Protein AF-A0A2A5M3H4-F1 (afdb_monomer_lite)

Radius of gyration: 29.27 Å; chains: 1; bounding box: 59×62×70 Å

Foldseek 3Di:
DDDDDDDDDPDPPPPDDDDPPPPPDDDDDDDDDDDDDDDDDDDDDDDDDDPDPPDDDDDDPCPVVCPDPCVVDDDDPDDPPDDDDAQDWDFDFDDDPDTDTDIWGQHPVRDTDD

pLDDT: mean 70.17, std 22.53, range [31.2, 98.38]

Secondary structure (DSSP, 8-state):
--------------------TT-------------------------------TTSPPPPTTGGGTSSGGGG----SS-TT----TT-EEEEEE-SSS-EEEEEE--TTS----

Structure (mmCIF, N/CA/C/O backbone):
data_AF-A0A2A5M3H4-F1
#
_entry.id   AF-A0A2A5M3H4-F1
#
loop_
_atom_site.group_PDB
_atom_site.id
_atom_site.type_symbol
_atom_site.label_atom_id
_atom_site.label_alt_id
_atom_site.label_comp_id
_atom_site.label_asym_id
_atom_site.label_entity_id
_atom_site.label_seq_id
_atom_site.pdbx_PDB_ins_code
_atom_site.Cartn_x
_atom_site.Cartn_y
_atom_site.Cartn_z
_atom_site.occupancy
_atom_site.B_iso_or_equiv
_atom_site.auth_seq_id
_atom_site.auth_comp_id
_atom_site.auth_asym_id
_atom_site.auth_atom_id
_atom_site.pdbx_PDB_model_num
ATOM 1 N N . MET A 1 1 ? -3.745 -52.103 15.680 1.00 48.69 1 MET A N 1
ATOM 2 C CA . MET A 1 1 ? -2.638 -52.220 14.705 1.00 48.69 1 MET A CA 1
ATOM 3 C C . MET A 1 1 ? -3.029 -51.480 13.431 1.00 48.69 1 MET A C 1
ATOM 5 O O . MET A 1 1 ? -3.773 -52.028 12.632 1.00 48.69 1 MET A O 1
ATOM 9 N N . LYS A 1 2 ? -2.630 -50.213 13.272 1.00 48.88 2 LYS A N 1
ATOM 10 C CA . LYS A 1 2 ? -2.912 -49.419 12.064 1.00 48.88 2 LYS A CA 1
ATOM 11 C C . LYS A 1 2 ? -1.573 -48.910 11.537 1.00 48.88 2 LYS A C 1
ATOM 13 O O . LYS A 1 2 ? -0.904 -48.145 12.221 1.00 48.88 2 LYS A O 1
ATOM 18 N N . LYS A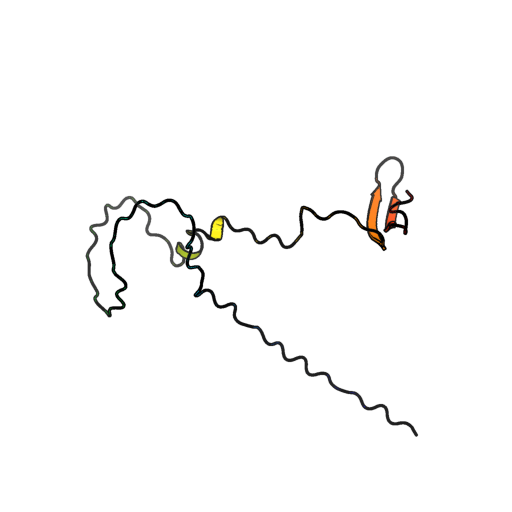 1 3 ? -1.135 -49.447 10.396 1.00 57.88 3 LYS A N 1
ATOM 19 C CA . LYS A 1 3 ? 0.147 -49.116 9.765 1.00 57.88 3 LYS A CA 1
ATOM 20 C C . LYS A 1 3 ? -0.023 -47.784 9.033 1.00 57.88 3 LYS A C 1
ATOM 22 O O . LYS A 1 3 ? -0.851 -47.702 8.132 1.00 57.88 3 LYS A O 1
ATOM 27 N N . ILE A 1 4 ? 0.718 -46.759 9.445 1.00 66.25 4 ILE A N 1
ATOM 28 C CA . ILE A 1 4 ? 0.810 -45.496 8.710 1.00 66.25 4 ILE A CA 1
ATOM 29 C C . ILE A 1 4 ? 1.826 -45.723 7.581 1.00 66.25 4 ILE A C 1
ATOM 31 O O . ILE A 1 4 ? 2.972 -46.093 7.832 1.00 66.25 4 ILE A O 1
ATOM 35 N N . VAL A 1 5 ? 1.377 -45.623 6.332 1.00 65.00 5 VAL A N 1
ATOM 36 C CA . VAL A 1 5 ? 2.231 -45.762 5.147 1.00 65.00 5 VAL A CA 1
ATOM 37 C C . VAL A 1 5 ? 2.653 -44.358 4.734 1.00 65.00 5 VAL A C 1
ATOM 39 O O . VAL A 1 5 ? 1.814 -43.533 4.383 1.00 65.00 5 VAL A O 1
ATOM 42 N N . LEU A 1 6 ? 3.952 -44.082 4.835 1.00 54.66 6 LEU A N 1
ATOM 43 C CA . LEU A 1 6 ? 4.575 -42.825 4.434 1.00 54.66 6 LEU A CA 1
ATOM 44 C C . LEU A 1 6 ? 4.712 -42.811 2.903 1.00 54.66 6 LEU A C 1
ATOM 46 O O . LEU A 1 6 ? 5.532 -43.538 2.347 1.00 54.66 6 LEU A O 1
ATOM 50 N N . PHE A 1 7 ? 3.894 -42.008 2.222 1.00 51.62 7 PHE A N 1
ATOM 51 C CA . PHE A 1 7 ? 4.012 -41.789 0.780 1.00 51.62 7 PHE A CA 1
ATOM 52 C C . PHE A 1 7 ? 5.094 -40.730 0.534 1.00 51.62 7 PHE A C 1
ATOM 54 O O . PHE A 1 7 ? 4.905 -39.550 0.822 1.00 51.62 7 PHE A O 1
ATOM 61 N N . LEU A 1 8 ? 6.254 -41.163 0.045 1.00 55.34 8 LEU A N 1
ATOM 62 C CA . LEU A 1 8 ? 7.353 -40.287 -0.350 1.00 55.34 8 LEU A CA 1
ATOM 63 C C . LEU A 1 8 ? 6.995 -39.663 -1.707 1.00 55.34 8 LEU A C 1
ATOM 65 O O . LEU A 1 8 ? 7.069 -40.315 -2.746 1.00 55.34 8 LEU A O 1
ATOM 69 N N . PHE A 1 9 ? 6.529 -38.415 -1.683 1.00 56.62 9 PHE A N 1
ATOM 70 C CA . PHE A 1 9 ? 6.164 -37.659 -2.878 1.00 56.62 9 PHE A CA 1
ATOM 71 C C . PHE A 1 9 ? 7.448 -37.223 -3.598 1.00 56.62 9 PHE A C 1
ATOM 73 O O . PHE A 1 9 ? 8.122 -36.281 -3.185 1.00 56.62 9 PHE A O 1
ATOM 80 N N . SER A 1 10 ? 7.831 -37.953 -4.647 1.00 53.47 10 SER A N 1
ATOM 81 C CA . SER A 1 10 ? 8.932 -37.567 -5.530 1.00 53.47 10 SER A CA 1
ATOM 82 C C . SER A 1 10 ? 8.477 -36.382 -6.383 1.00 53.47 10 SER A C 1
ATOM 84 O O . SER A 1 10 ? 7.752 -36.545 -7.363 1.00 53.47 10 SER A O 1
ATOM 86 N N . PHE A 1 11 ? 8.845 -35.171 -5.968 1.00 53.00 11 PHE A N 1
ATOM 87 C CA . PHE A 1 11 ? 8.624 -33.964 -6.756 1.00 53.00 11 PHE A CA 1
ATOM 88 C C . PHE A 1 11 ? 9.717 -33.881 -7.828 1.00 53.00 11 PHE A C 1
ATOM 90 O O . PHE A 1 11 ? 10.835 -33.435 -7.574 1.00 53.00 11 PHE A O 1
ATOM 97 N N . VAL A 1 12 ? 9.407 -34.377 -9.026 1.00 53.81 12 VAL A N 1
ATOM 98 C CA . VAL A 1 12 ? 10.242 -34.199 -10.218 1.00 53.81 12 VAL A CA 1
ATOM 99 C C . VAL A 1 12 ? 10.177 -32.722 -10.607 1.00 53.81 12 VAL A C 1
ATOM 101 O O . VAL A 1 12 ? 9.167 -32.254 -11.128 1.00 53.81 12 VAL A O 1
ATOM 104 N N . PHE A 1 13 ? 11.252 -31.976 -10.345 1.00 46.34 13 PHE A N 1
ATOM 105 C CA . PHE A 1 13 ? 11.452 -30.642 -10.909 1.00 46.34 13 PHE A CA 1
ATOM 106 C C . PHE A 1 13 ? 11.665 -30.776 -12.423 1.00 46.34 13 PHE A C 1
ATOM 108 O O . PHE A 1 13 ? 12.784 -30.948 -12.902 1.00 46.34 13 PHE A O 1
ATOM 115 N N . ALA A 1 14 ? 10.578 -30.716 -13.190 1.00 52.69 14 ALA A N 1
ATOM 116 C CA . ALA A 1 14 ? 10.647 -30.461 -14.619 1.00 52.69 14 ALA A CA 1
ATOM 117 C C . ALA A 1 14 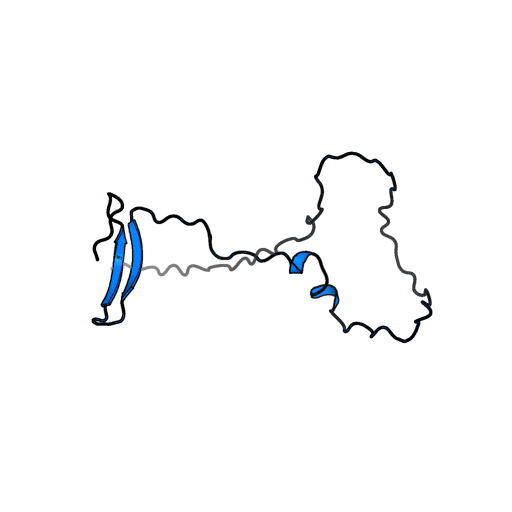? 10.894 -28.959 -14.815 1.00 52.69 14 ALA A C 1
ATOM 119 O O . ALA A 1 14 ? 9.960 -28.158 -14.833 1.00 52.69 14 ALA A O 1
ATOM 120 N N . PHE A 1 15 ? 12.161 -28.561 -14.931 1.00 54.72 15 PHE A N 1
ATOM 121 C CA . PHE A 1 15 ? 12.494 -27.254 -15.489 1.00 54.72 15 PHE A CA 1
ATOM 122 C C . PHE A 1 15 ? 12.162 -27.298 -16.982 1.00 54.72 15 PHE A C 1
ATOM 124 O O . PHE A 1 15 ? 12.925 -27.833 -17.783 1.00 54.72 15 PHE A O 1
ATOM 131 N N . GLY A 1 16 ? 10.986 -26.790 -17.347 1.00 52.69 16 GLY A N 1
ATOM 132 C CA . GLY A 1 16 ? 10.651 -26.530 -18.741 1.00 52.69 16 GLY A CA 1
ATOM 133 C C . GLY A 1 16 ? 11.601 -25.467 -19.285 1.00 52.69 16 GLY A C 1
ATOM 134 O O . GLY A 1 16 ? 11.626 -24.345 -18.783 1.00 52.69 16 GLY A O 1
ATOM 135 N N . SER A 1 17 ? 12.411 -25.822 -20.281 1.00 58.44 17 SER A N 1
ATOM 136 C CA . SER A 1 17 ? 13.140 -24.839 -21.078 1.00 58.44 17 SER A CA 1
ATOM 137 C C . SER A 1 17 ? 12.134 -23.886 -21.720 1.00 58.44 17 SER A C 1
ATOM 139 O O . SER A 1 17 ? 11.170 -24.327 -22.344 1.00 58.44 17 SER A O 1
ATOM 141 N N . VAL A 1 18 ? 12.347 -22.581 -21.564 1.00 57.34 18 VAL A N 1
ATOM 142 C CA . VAL A 1 18 ? 11.576 -21.573 -22.295 1.00 57.34 18 VAL A CA 1
ATOM 143 C C . VAL A 1 18 ? 12.183 -21.488 -23.696 1.00 57.34 18 VAL A C 1
ATOM 145 O O . VAL A 1 18 ? 13.332 -21.076 -23.844 1.00 57.34 18 VAL A O 1
ATOM 148 N N . ASP A 1 19 ? 11.451 -21.949 -24.709 1.00 47.53 19 ASP A N 1
ATOM 149 C CA . ASP A 1 19 ? 11.850 -21.843 -26.114 1.00 47.53 19 ASP A CA 1
ATOM 150 C C . ASP A 1 19 ? 11.712 -20.380 -26.578 1.00 47.53 19 ASP A C 1
ATOM 152 O O . ASP A 1 19 ? 10.638 -19.787 -26.486 1.00 47.53 19 ASP A O 1
ATOM 156 N N . VAL A 1 20 ? 12.814 -19.776 -27.037 1.00 55.69 20 VAL A N 1
ATOM 157 C CA . VAL A 1 20 ? 12.881 -18.367 -27.484 1.00 55.69 20 VAL A CA 1
ATOM 158 C C . VAL A 1 20 ? 12.797 -18.259 -29.018 1.00 55.69 20 VAL A C 1
ATOM 160 O O . VAL A 1 20 ? 12.918 -17.174 -29.583 1.00 55.69 20 VAL A O 1
ATOM 163 N N . SER A 1 21 ? 12.536 -19.360 -29.728 1.00 57.31 21 SER A N 1
ATOM 164 C CA . SER A 1 21 ? 12.474 -19.377 -31.197 1.00 57.31 21 SER A CA 1
ATOM 165 C C . SER A 1 21 ? 11.347 -18.525 -31.811 1.00 57.31 21 SER A C 1
ATOM 167 O O . SER A 1 21 ? 11.406 -18.224 -33.001 1.00 57.31 21 SER A O 1
ATOM 169 N N . GLN A 1 22 ? 10.361 -18.076 -31.020 1.00 47.38 22 GLN A N 1
ATOM 170 C CA . GLN A 1 22 ? 9.195 -17.315 -31.497 1.00 47.38 22 GLN A CA 1
ATOM 171 C C . GLN A 1 22 ? 9.190 -15.820 -31.145 1.00 47.38 22 GLN A C 1
ATOM 173 O O . GLN A 1 22 ? 8.149 -15.172 -31.240 1.00 47.38 22 GLN A O 1
ATOM 178 N N . ILE A 1 23 ? 10.335 -15.208 -30.819 1.00 53.25 23 ILE A N 1
ATOM 179 C CA . ILE A 1 23 ? 10.439 -13.740 -30.923 1.00 53.25 23 ILE A CA 1
ATOM 180 C C . ILE A 1 23 ? 10.597 -13.380 -32.408 1.00 53.25 23 ILE A C 1
ATOM 182 O 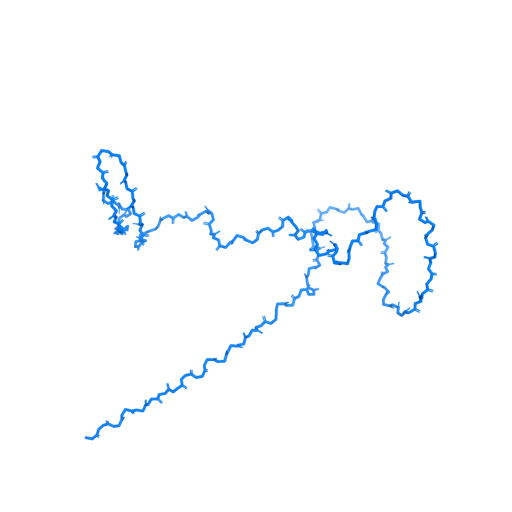O . ILE A 1 23 ? 11.638 -12.917 -32.866 1.00 53.25 23 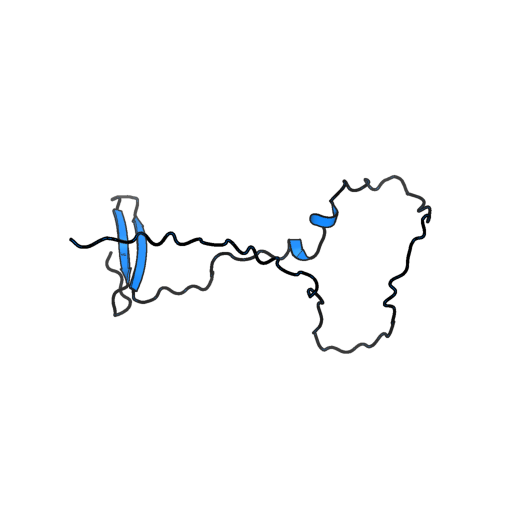ILE A O 1
ATOM 186 N N . THR A 1 24 ? 9.550 -13.636 -33.186 1.00 52.53 24 THR A N 1
ATOM 187 C CA . THR A 1 24 ? 9.343 -13.029 -34.496 1.00 52.53 24 THR A CA 1
ATOM 188 C C . THR A 1 24 ? 8.386 -11.872 -34.257 1.00 52.53 24 THR A C 1
ATOM 190 O O . THR A 1 24 ? 7.199 -12.070 -34.020 1.00 52.53 24 THR A O 1
ATOM 193 N N . ALA A 1 25 ? 8.906 -10.648 -34.229 1.00 52.94 25 ALA A N 1
ATOM 194 C CA . ALA A 1 25 ? 8.053 -9.471 -34.195 1.00 52.94 25 ALA A CA 1
ATOM 195 C C . ALA A 1 25 ? 7.372 -9.336 -35.561 1.00 52.94 25 ALA A C 1
ATOM 197 O O . ALA A 1 25 ? 7.995 -8.867 -36.510 1.00 52.94 25 ALA A O 1
ATOM 198 N N . VAL A 1 26 ? 6.110 -9.744 -35.663 1.00 50.53 26 VAL A N 1
ATOM 199 C CA . VAL A 1 26 ? 5.217 -9.302 -36.736 1.00 50.53 26 VAL A CA 1
ATOM 200 C C . VAL A 1 26 ? 3.854 -9.043 -36.118 1.00 50.53 26 VAL A C 1
ATOM 202 O O . VAL A 1 26 ? 3.207 -9.976 -35.664 1.00 50.53 26 VAL A O 1
ATOM 205 N N . GLU A 1 27 ? 3.476 -7.767 -36.047 1.00 37.53 27 GLU A N 1
ATOM 206 C CA . GLU A 1 27 ? 2.289 -7.221 -36.718 1.00 37.53 27 GLU A CA 1
ATOM 207 C C . GLU A 1 27 ? 2.138 -5.747 -36.318 1.00 37.53 27 GLU A C 1
ATOM 209 O O . GLU A 1 27 ? 1.847 -5.409 -35.172 1.00 37.53 27 GLU A O 1
ATOM 214 N N . ASN A 1 28 ? 2.369 -4.846 -37.270 1.00 37.00 28 ASN A N 1
ATOM 215 C CA . ASN A 1 28 ? 1.600 -3.614 -37.297 1.00 37.00 28 ASN A CA 1
ATOM 216 C C . ASN A 1 28 ? 1.322 -3.274 -38.756 1.00 37.00 28 ASN A C 1
ATOM 218 O O . ASN A 1 28 ? 2.234 -2.988 -39.537 1.00 37.00 28 ASN A O 1
ATOM 222 N N . GLU A 1 29 ? 0.048 -3.380 -39.107 1.00 45.28 29 GLU A N 1
ATOM 223 C CA . GLU A 1 29 ? -0.507 -2.976 -40.381 1.00 45.28 29 GLU A CA 1
ATOM 224 C C . GLU A 1 29 ? -0.264 -1.481 -40.579 1.00 45.28 29 GLU A C 1
ATOM 226 O O . GLU A 1 29 ? -0.943 -0.644 -40.000 1.00 45.28 29 GLU A O 1
ATOM 231 N N . ASN A 1 30 ? 0.732 -1.143 -41.390 1.00 41.84 30 ASN A N 1
ATOM 232 C CA . ASN A 1 30 ? 0.702 0.017 -42.270 1.00 41.84 30 ASN A CA 1
ATOM 233 C C . ASN A 1 30 ? 1.632 -0.292 -43.438 1.00 41.84 30 ASN A C 1
ATOM 235 O O . ASN A 1 30 ? 2.858 -0.261 -43.331 1.00 41.84 30 ASN A O 1
ATOM 239 N N . ALA A 1 31 ? 1.009 -0.679 -44.546 1.00 38.91 31 ALA A N 1
ATOM 240 C CA . ALA A 1 31 ? 1.671 -1.085 -45.765 1.00 38.91 31 ALA A CA 1
ATOM 241 C C . ALA A 1 31 ? 2.572 0.031 -46.314 1.00 38.91 31 ALA A C 1
ATOM 243 O O . ALA A 1 31 ? 2.094 1.076 -46.741 1.00 38.91 31 ALA A O 1
ATOM 244 N N . ASN A 1 32 ? 3.870 -0.251 -46.390 1.00 35.56 32 ASN A N 1
ATOM 245 C CA . ASN A 1 32 ? 4.677 0.093 -47.552 1.00 35.56 32 ASN A CA 1
ATOM 246 C C . ASN A 1 32 ? 5.549 -1.117 -47.872 1.00 35.56 32 ASN A C 1
ATOM 248 O O . ASN A 1 32 ? 6.477 -1.473 -47.151 1.00 35.56 32 ASN A O 1
ATOM 252 N N . PHE A 1 33 ? 5.149 -1.793 -48.940 1.00 38.22 33 PHE A N 1
ATOM 253 C CA . PHE A 1 33 ? 5.749 -3.009 -49.450 1.00 38.22 33 PHE A CA 1
ATOM 254 C C . PHE A 1 33 ? 7.077 -2.649 -50.124 1.00 38.22 33 PHE A C 1
ATOM 256 O O . PHE A 1 33 ? 7.084 -2.084 -51.215 1.00 38.22 33 PHE A O 1
ATOM 263 N N . ILE A 1 34 ? 8.202 -2.990 -49.500 1.00 35.66 34 ILE A N 1
ATOM 264 C CA . ILE A 1 34 ? 9.429 -3.276 -50.244 1.00 35.66 34 ILE A CA 1
ATOM 265 C C . ILE A 1 34 ? 9.715 -4.750 -50.010 1.00 35.66 34 ILE A C 1
ATOM 267 O O . ILE A 1 34 ? 10.066 -5.180 -48.914 1.00 35.66 34 ILE A O 1
ATOM 271 N N . SER A 1 35 ? 9.450 -5.527 -51.059 1.00 45.25 35 SER A N 1
ATOM 272 C CA . SER A 1 35 ? 9.934 -6.893 -51.180 1.00 45.25 35 SER A CA 1
ATOM 273 C C . SER A 1 35 ? 11.445 -6.873 -51.056 1.00 45.25 35 SER A C 1
ATOM 275 O O . SER A 1 35 ? 12.074 -6.173 -51.833 1.00 45.25 35 SER A O 1
ATOM 277 N N . ASP A 1 36 ? 12.002 -7.664 -50.146 1.00 33.38 36 ASP A N 1
ATOM 278 C CA . ASP A 1 36 ? 13.178 -8.459 -50.474 1.00 33.38 36 ASP A CA 1
ATOM 279 C C . ASP A 1 36 ? 13.228 -9.718 -49.606 1.00 33.38 36 ASP A C 1
ATOM 281 O O . ASP A 1 36 ? 13.447 -9.729 -48.396 1.00 33.38 36 ASP A O 1
ATOM 285 N N . LYS A 1 37 ? 12.959 -10.812 -50.308 1.00 51.78 37 LYS A N 1
ATOM 286 C CA . LYS A 1 37 ? 13.224 -12.197 -49.955 1.00 51.78 37 LYS A CA 1
ATOM 287 C C . LYS A 1 37 ? 14.725 -12.355 -49.720 1.00 51.78 37 LYS A C 1
ATOM 289 O O . LYS A 1 37 ? 15.479 -12.039 -50.628 1.00 51.78 37 LYS A O 1
ATOM 294 N N . ASN A 1 38 ? 15.138 -12.892 -48.569 1.00 35.78 38 ASN A N 1
ATOM 295 C CA . ASN A 1 38 ? 16.242 -13.860 -48.470 1.00 35.78 38 ASN A CA 1
ATOM 296 C C . ASN A 1 38 ? 16.352 -14.439 -47.051 1.00 35.78 38 ASN A C 1
ATOM 298 O O . ASN A 1 38 ? 17.077 -13.949 -46.190 1.00 35.78 38 ASN A O 1
ATOM 302 N N . ILE A 1 39 ? 15.644 -15.551 -46.854 1.00 48.34 39 ILE A N 1
ATOM 303 C CA . ILE A 1 39 ? 16.103 -16.640 -45.994 1.00 48.34 39 ILE A CA 1
ATOM 304 C C . ILE A 1 39 ? 17.238 -17.321 -46.759 1.00 48.34 39 ILE A C 1
ATOM 306 O O . ILE A 1 39 ? 16.983 -17.874 -47.826 1.00 48.34 39 ILE A O 1
ATOM 310 N N . SER A 1 40 ? 18.449 -17.309 -46.206 1.00 34.06 40 SER A N 1
ATOM 311 C CA . SER A 1 40 ? 19.501 -18.243 -46.607 1.00 34.06 40 SER A CA 1
ATOM 312 C C . SER A 1 40 ? 20.263 -18.722 -45.382 1.00 34.06 40 SER A C 1
ATOM 314 O O . SER A 1 40 ? 21.153 -18.053 -44.863 1.00 34.06 40 SER A O 1
ATOM 316 N N . THR A 1 41 ? 19.914 -19.931 -44.960 1.00 44.91 41 THR A N 1
ATOM 317 C CA . THR A 1 41 ? 20.837 -20.899 -44.378 1.00 44.91 41 THR A CA 1
ATOM 318 C C . THR A 1 41 ? 21.935 -21.153 -45.409 1.00 44.91 41 THR A C 1
ATOM 320 O O . THR A 1 41 ? 21.646 -21.667 -46.488 1.00 44.91 41 THR A O 1
ATOM 323 N N . SER A 1 42 ? 23.179 -20.771 -45.130 1.00 37.44 42 SER A N 1
ATOM 324 C CA . SER A 1 42 ? 24.349 -21.259 -45.870 1.00 37.44 42 SER A CA 1
ATOM 325 C C . SER A 1 42 ? 25.605 -21.116 -45.019 1.00 37.44 42 SER A C 1
ATOM 327 O O . SER A 1 42 ? 26.078 -20.016 -44.747 1.00 37.44 42 SER A O 1
ATOM 329 N N . ASP A 1 43 ? 26.071 -22.269 -44.554 1.00 35.53 43 ASP A N 1
ATOM 330 C CA . ASP A 1 43 ? 27.444 -22.754 -44.651 1.00 35.53 43 ASP A CA 1
ATOM 331 C C . ASP A 1 43 ? 28.582 -21.725 -44.755 1.00 35.53 43 ASP A C 1
ATOM 333 O O . ASP A 1 43 ? 28.730 -20.991 -45.727 1.00 35.53 43 ASP A O 1
ATOM 337 N N . SER A 1 44 ? 29.477 -21.815 -43.769 1.00 51.72 44 SER A N 1
ATOM 338 C CA . SER A 1 44 ? 30.936 -21.785 -43.919 1.00 51.72 44 SER A CA 1
ATO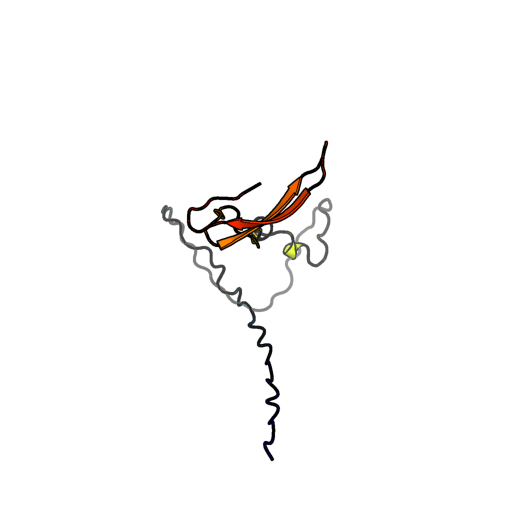M 339 C C . SER A 1 44 ? 31.512 -20.947 -45.070 1.00 51.72 44 SER A C 1
ATOM 341 O O . SER A 1 44 ? 31.791 -21.469 -46.150 1.00 51.72 44 SER A O 1
ATOM 343 N N . LYS A 1 45 ? 31.891 -19.695 -44.790 1.00 31.20 45 LYS A N 1
ATOM 344 C CA . LYS A 1 45 ? 33.083 -19.111 -45.423 1.00 31.20 45 LYS A CA 1
ATOM 345 C C . LYS A 1 45 ? 33.704 -18.016 -44.566 1.00 31.20 45 LYS A C 1
ATOM 347 O O . LYS A 1 45 ? 33.102 -16.983 -44.296 1.00 31.20 45 LYS A O 1
ATOM 352 N N . PHE A 1 46 ? 34.936 -18.279 -44.143 1.00 42.69 46 PHE A N 1
ATOM 353 C CA . PHE A 1 46 ? 35.816 -17.287 -43.550 1.00 42.69 46 PHE A CA 1
ATOM 354 C C . PHE A 1 46 ? 36.287 -16.269 -44.596 1.00 42.69 46 PHE A C 1
ATOM 356 O O . PHE A 1 46 ? 36.533 -16.615 -45.750 1.00 42.69 46 PHE A O 1
ATOM 363 N N . GLN A 1 47 ? 36.532 -15.071 -44.063 1.00 42.19 47 GLN A N 1
ATOM 364 C CA . GLN A 1 47 ? 37.291 -13.930 -44.580 1.00 42.19 47 GLN A CA 1
ATOM 365 C C . GLN A 1 47 ? 36.509 -12.882 -45.375 1.00 42.19 47 GLN A C 1
ATOM 367 O O . GLN A 1 47 ? 36.377 -12.938 -46.593 1.00 42.19 47 GLN A O 1
ATOM 372 N N . GLN A 1 48 ? 36.113 -11.833 -44.651 1.00 40.41 48 GLN A N 1
ATOM 373 C CA . GLN A 1 48 ? 36.097 -10.486 -45.201 1.00 40.41 48 GLN A CA 1
ATOM 374 C C . GLN A 1 48 ? 36.868 -9.572 -44.244 1.00 40.41 48 GLN A C 1
ATOM 376 O O . GLN A 1 48 ? 36.444 -9.288 -43.124 1.00 40.41 48 GLN A O 1
ATOM 381 N N . GLU A 1 49 ? 38.062 -9.196 -44.687 1.00 51.25 49 GLU A N 1
ATOM 382 C CA . GLU A 1 49 ? 38.945 -8.219 -44.071 1.00 51.25 49 GLU A CA 1
ATOM 383 C C . GLU A 1 49 ? 38.230 -6.861 -44.051 1.00 51.25 49 GLU A C 1
ATOM 385 O O . GLU A 1 49 ? 38.125 -6.163 -45.059 1.00 51.25 49 GLU A O 1
ATOM 390 N N . LYS A 1 50 ? 37.659 -6.508 -42.897 1.00 54.62 50 LYS A N 1
ATOM 391 C CA . LYS A 1 50 ? 37.149 -5.164 -42.644 1.00 54.62 50 LYS A CA 1
ATOM 392 C C . LYS A 1 50 ? 38.343 -4.323 -42.218 1.00 54.62 50 LYS A C 1
ATOM 394 O O . LYS A 1 50 ? 38.873 -4.520 -41.129 1.00 54.62 50 LYS A O 1
ATOM 399 N N . THR A 1 51 ? 38.771 -3.401 -43.072 1.00 46.50 51 THR A N 1
ATOM 400 C CA . THR A 1 51 ? 39.727 -2.350 -42.718 1.00 46.50 51 THR A CA 1
ATOM 401 C C . THR A 1 51 ? 39.177 -1.562 -41.528 1.00 46.50 51 THR A C 1
ATOM 403 O O . THR A 1 51 ? 38.255 -0.754 -41.646 1.00 46.50 51 THR A O 1
ATOM 406 N N . VAL A 1 52 ? 39.711 -1.863 -40.344 1.00 54.12 52 VAL A N 1
ATOM 407 C CA . VAL A 1 52 ? 39.385 -1.191 -39.087 1.00 54.12 52 VAL A CA 1
ATOM 408 C C . VAL A 1 52 ? 40.051 0.178 -39.122 1.00 54.12 52 VAL A C 1
ATOM 410 O O . VAL A 1 52 ? 41.272 0.287 -39.045 1.00 54.12 52 VAL A O 1
ATOM 413 N N . LYS A 1 53 ? 39.248 1.237 -39.247 1.00 53.97 53 LYS A N 1
ATOM 414 C CA . LYS A 1 53 ? 39.658 2.553 -38.758 1.00 53.97 53 LYS A CA 1
ATOM 415 C C . LYS A 1 53 ? 39.777 2.428 -37.239 1.00 53.97 53 LYS A C 1
ATOM 417 O O . LYS A 1 53 ? 38.784 2.189 -36.558 1.00 53.97 53 LYS A O 1
ATOM 422 N N . THR A 1 54 ? 41.008 2.481 -36.750 1.00 56.28 54 THR A N 1
ATOM 423 C CA . THR A 1 54 ? 41.387 2.278 -35.351 1.00 56.28 54 THR A CA 1
ATOM 424 C C . THR A 1 54 ? 41.032 3.512 -34.526 1.00 56.28 54 THR A C 1
ATOM 426 O O . THR A 1 54 ? 41.887 4.342 -34.262 1.00 56.28 54 THR A O 1
ATOM 429 N N . ASP A 1 55 ? 39.761 3.652 -34.171 1.00 62.56 55 ASP A N 1
ATOM 430 C CA . ASP A 1 55 ? 39.341 4.525 -33.062 1.00 62.56 55 ASP A CA 1
ATOM 431 C C . ASP A 1 55 ? 38.100 3.996 -32.325 1.00 62.56 55 ASP A C 1
ATOM 433 O O . ASP A 1 55 ? 37.777 4.475 -31.241 1.00 62.56 55 ASP A O 1
ATOM 437 N N . ASP A 1 56 ? 37.441 2.951 -32.846 1.00 71.56 56 ASP A N 1
ATOM 438 C CA . ASP A 1 56 ? 36.348 2.296 -32.135 1.00 71.56 56 ASP A CA 1
ATOM 439 C C . ASP A 1 56 ? 36.873 1.110 -31.307 1.00 71.56 56 ASP A C 1
ATOM 441 O O . ASP A 1 56 ? 37.507 0.198 -31.855 1.00 71.56 56 ASP A O 1
ATOM 445 N N . PRO A 1 57 ? 36.623 1.084 -29.985 1.00 81.38 57 PRO A N 1
ATOM 446 C CA . PRO A 1 57 ? 37.057 -0.008 -29.129 1.00 81.38 57 PRO A CA 1
ATOM 447 C C . PRO A 1 57 ? 36.394 -1.324 -29.551 1.00 81.38 57 PRO A C 1
ATOM 449 O O . PRO A 1 57 ? 35.182 -1.399 -29.760 1.00 81.38 57 PRO A O 1
ATOM 452 N N . ILE A 1 58 ? 37.199 -2.385 -29.646 1.00 86.25 58 ILE A N 1
ATOM 453 C CA . ILE A 1 58 ? 36.711 -3.736 -29.935 1.00 86.25 58 ILE A CA 1
ATOM 454 C C . ILE A 1 58 ? 35.809 -4.172 -28.768 1.00 86.25 58 ILE A C 1
ATOM 456 O O . ILE A 1 58 ? 36.271 -4.175 -27.622 1.00 86.25 58 ILE A O 1
ATOM 460 N N . PRO A 1 59 ? 34.540 -4.540 -29.018 1.00 85.12 59 PRO A N 1
ATOM 461 C CA . PRO A 1 59 ? 33.645 -4.961 -27.953 1.00 85.12 59 PRO A CA 1
ATOM 462 C C . PRO A 1 59 ? 34.151 -6.256 -27.311 1.00 85.12 59 PRO A C 1
ATOM 464 O O . PRO A 1 59 ? 34.608 -7.177 -27.991 1.00 85.12 59 PRO A O 1
ATOM 467 N N . VAL A 1 60 ? 34.049 -6.333 -25.984 1.00 88.88 60 VAL A N 1
ATOM 468 C CA . VAL A 1 60 ? 34.396 -7.541 -25.227 1.00 88.88 60 VAL A CA 1
ATOM 469 C C . VAL A 1 60 ? 33.477 -8.709 -25.599 1.00 88.88 60 VAL A C 1
ATOM 471 O O . VAL A 1 60 ? 32.332 -8.517 -26.022 1.00 88.88 60 VAL A O 1
ATOM 474 N N . PHE A 1 61 ? 33.965 -9.938 -25.418 1.00 88.38 61 PHE A N 1
ATOM 475 C CA . PHE A 1 61 ? 33.154 -11.140 -25.611 1.00 88.38 61 PHE A CA 1
ATOM 476 C C . PHE A 1 61 ? 31.851 -11.049 -24.802 1.00 88.38 61 PHE A C 1
ATOM 478 O O . PHE A 1 61 ? 31.864 -10.715 -23.619 1.00 88.38 61 PHE A O 1
ATOM 485 N N . GLY A 1 62 ? 30.721 -11.328 -25.453 1.00 86.06 62 GLY A N 1
ATOM 486 C CA . GLY A 1 62 ? 29.401 -11.247 -24.827 1.00 86.06 62 GLY A CA 1
ATOM 487 C C . GLY A 1 62 ? 28.772 -9.850 -24.785 1.00 86.06 62 GLY A C 1
ATOM 488 O O . GLY A 1 62 ? 27.658 -9.739 -24.287 1.00 86.06 62 GLY A O 1
ATOM 489 N N . ALA A 1 63 ? 29.389 -8.799 -25.348 1.00 86.69 63 ALA A N 1
ATOM 490 C CA . ALA A 1 63 ? 28.773 -7.463 -25.421 1.00 86.69 63 ALA A CA 1
ATOM 491 C C . ALA A 1 63 ? 27.348 -7.492 -26.021 1.00 86.69 63 ALA A C 1
ATOM 493 O O . ALA A 1 63 ? 26.436 -6.833 -25.533 1.00 86.69 63 ALA A O 1
ATOM 494 N N . HIS A 1 64 ? 27.100 -8.356 -27.008 1.00 84.69 64 HIS A N 1
ATOM 495 C CA . HIS A 1 64 ? 25.778 -8.541 -27.619 1.00 84.69 64 HIS A CA 1
ATOM 496 C C . HIS A 1 64 ? 24.678 -9.011 -26.648 1.00 84.69 64 HIS A C 1
ATOM 498 O O . HIS A 1 64 ? 23.506 -8.780 -26.927 1.00 84.69 64 HIS A O 1
ATOM 504 N N . LEU A 1 65 ? 25.028 -9.610 -25.502 1.00 88.00 65 LEU A N 1
ATOM 505 C CA . LEU A 1 65 ? 24.068 -10.006 -24.460 1.00 88.00 65 LEU A CA 1
ATOM 506 C C . LEU A 1 65 ? 23.478 -8.811 -23.709 1.00 88.00 65 LEU A C 1
ATOM 508 O O . LEU A 1 65 ? 22.484 -8.961 -23.009 1.00 88.00 65 LEU A O 1
ATOM 512 N N . PHE A 1 66 ? 24.081 -7.632 -23.851 1.00 84.19 66 PHE A N 1
ATOM 513 C CA . PHE A 1 66 ? 23.658 -6.399 -23.188 1.00 84.19 66 PHE A CA 1
ATOM 514 C C . PHE A 1 66 ? 23.190 -5.335 -24.193 1.00 84.19 66 PHE A C 1
ATOM 516 O O . PHE A 1 66 ? 22.527 -4.363 -23.831 1.00 84.19 66 PHE A O 1
ATOM 523 N N . ASN A 1 67 ? 23.475 -5.542 -25.481 1.00 78.38 67 ASN A N 1
ATOM 524 C CA . ASN A 1 67 ? 23.142 -4.636 -26.571 1.00 78.38 67 ASN A CA 1
ATOM 525 C C . ASN A 1 67 ? 22.041 -5.248 -27.461 1.00 78.38 67 ASN A C 1
ATOM 527 O O . ASN A 1 67 ? 22.322 -5.786 -28.526 1.00 78.38 67 ASN A O 1
ATOM 531 N N . GLY A 1 68 ? 20.773 -5.145 -27.040 1.00 79.38 68 GLY A N 1
ATOM 532 C CA . GLY A 1 68 ? 19.614 -5.615 -27.816 1.00 79.38 68 GLY A CA 1
ATOM 533 C C . GLY A 1 68 ? 18.271 -5.099 -27.285 1.00 79.38 68 GLY A C 1
ATOM 534 O O . GLY A 1 68 ? 18.233 -4.345 -26.315 1.00 79.38 68 GLY A O 1
ATOM 535 N N . ASN A 1 69 ? 17.158 -5.474 -27.925 1.00 77.19 69 ASN A N 1
ATOM 536 C CA . ASN A 1 69 ? 15.816 -4.962 -27.589 1.00 77.19 69 ASN A CA 1
ATOM 537 C C . ASN A 1 69 ? 15.292 -5.439 -26.212 1.00 77.19 69 ASN A C 1
ATOM 539 O O . ASN A 1 69 ? 14.396 -4.829 -25.638 1.00 77.19 69 ASN A O 1
ATOM 543 N N . PHE A 1 70 ? 15.894 -6.487 -25.641 1.00 78.88 70 PHE A N 1
ATOM 544 C CA . PHE A 1 70 ? 15.590 -7.005 -24.300 1.00 78.88 70 PHE A CA 1
ATOM 545 C C . PHE A 1 70 ? 16.016 -6.058 -23.167 1.00 78.88 70 PHE A C 1
ATOM 547 O O . PHE A 1 70 ? 15.452 -6.129 -22.082 1.00 78.88 70 PHE A O 1
ATOM 554 N N . LYS A 1 71 ? 16.952 -5.124 -23.408 1.00 71.50 71 LYS A N 1
ATOM 555 C CA . LYS A 1 71 ? 17.371 -4.129 -22.399 1.00 71.50 71 LYS A CA 1
ATOM 556 C C . LYS A 1 71 ? 16.225 -3.212 -21.951 1.00 71.50 71 LYS A C 1
ATOM 558 O O . LYS A 1 71 ? 16.286 -2.630 -20.877 1.00 71.50 71 LYS A O 1
ATOM 563 N N . ASN A 1 72 ? 15.201 -3.076 -22.795 1.00 75.38 72 ASN A N 1
ATOM 564 C CA . ASN A 1 72 ? 14.019 -2.259 -22.531 1.00 75.38 72 ASN A CA 1
ATOM 565 C C . ASN A 1 72 ? 12.884 -3.070 -21.885 1.00 75.38 72 ASN A C 1
ATOM 567 O O . ASN A 1 72 ? 11.856 -2.500 -21.524 1.00 75.38 72 ASN A O 1
ATOM 571 N N . TYR A 1 73 ? 13.033 -4.393 -21.770 1.00 73.12 73 TYR A N 1
ATOM 572 C CA . TYR A 1 73 ? 11.984 -5.278 -21.286 1.00 73.12 73 TYR A CA 1
ATOM 573 C C . TYR A 1 73 ? 12.242 -5.665 -19.831 1.00 73.12 73 TYR A C 1
ATOM 575 O O . TYR A 1 73 ? 12.931 -6.638 -19.531 1.00 73.12 73 TYR A O 1
ATOM 583 N N . THR A 1 74 ? 11.660 -4.901 -18.911 1.00 76.44 74 THR A N 1
ATOM 584 C CA . THR A 1 74 ? 11.595 -5.287 -17.500 1.00 76.44 74 THR A CA 1
ATOM 585 C C . THR A 1 74 ? 10.361 -6.154 -17.287 1.00 76.44 74 THR A C 1
ATOM 587 O O . THR A 1 74 ? 9.231 -5.672 -17.377 1.00 76.44 74 THR A O 1
ATOM 590 N N . GLN A 1 75 ? 10.560 -7.430 -16.959 1.00 75.50 75 GLN A N 1
ATOM 591 C CA . GLN A 1 75 ? 9.480 -8.267 -16.442 1.00 75.50 75 GLN A CA 1
ATOM 592 C C . GLN A 1 75 ? 9.074 -7.741 -15.063 1.00 75.50 75 GLN A C 1
ATOM 594 O O . GLN A 1 75 ? 9.852 -7.790 -14.110 1.00 75.50 75 GLN A O 1
ATOM 599 N N . ARG A 1 76 ? 7.857 -7.203 -14.948 1.00 78.69 76 ARG A N 1
ATOM 600 C CA . ARG A 1 76 ? 7.314 -6.819 -13.644 1.00 78.69 76 ARG A CA 1
ATOM 601 C C . ARG A 1 76 ? 6.894 -8.082 -12.903 1.00 78.69 76 ARG A C 1
ATOM 603 O O . ARG A 1 76 ? 5.955 -8.756 -13.306 1.00 78.69 76 ARG A O 1
ATOM 610 N N . VAL A 1 77 ? 7.603 -8.384 -11.818 1.00 82.62 77 VAL A N 1
ATOM 611 C CA . VAL A 1 77 ? 7.283 -9.503 -10.915 1.00 82.62 77 VAL A CA 1
ATOM 612 C C . VAL A 1 77 ? 5.969 -9.249 -10.160 1.00 82.62 77 VAL A C 1
ATOM 614 O O . VAL A 1 77 ? 5.296 -10.185 -9.746 1.00 82.62 77 VAL A O 1
ATOM 617 N N . TYR A 1 78 ? 5.584 -7.982 -10.006 1.00 85.50 78 TYR A N 1
ATOM 618 C CA . TYR A 1 78 ? 4.394 -7.543 -9.282 1.00 85.50 78 TYR A CA 1
ATOM 619 C C . TYR A 1 78 ? 3.422 -6.799 -10.200 1.00 85.50 78 TYR A C 1
ATOM 621 O O . TYR A 1 78 ? 3.832 -6.126 -11.148 1.00 85.50 78 TYR A O 1
ATOM 629 N N . ASN A 1 79 ? 2.127 -6.897 -9.889 1.00 89.94 79 ASN A N 1
ATOM 630 C CA . ASN A 1 79 ? 1.085 -6.145 -10.580 1.00 89.94 79 ASN A CA 1
ATOM 631 C C . ASN A 1 79 ? 1.028 -4.704 -10.028 1.00 89.94 79 ASN A C 1
ATOM 633 O O . ASN A 1 79 ? 0.616 -4.527 -8.882 1.00 89.94 79 ASN A O 1
ATOM 637 N N . PRO A 1 80 ? 1.427 -3.680 -10.805 1.00 90.06 80 PRO A N 1
ATOM 638 C CA . PRO A 1 80 ? 1.388 -2.287 -10.354 1.00 90.06 80 PRO A CA 1
ATOM 639 C C . PRO A 1 80 ? -0.037 -1.739 -10.228 1.00 90.06 80 PRO A C 1
ATOM 641 O O . PRO A 1 80 ? -0.257 -0.786 -9.490 1.00 90.06 80 PRO A O 1
ATOM 644 N N . ASP A 1 81 ? -0.998 -2.352 -10.917 1.00 94.50 81 ASP A N 1
ATOM 645 C CA . ASP A 1 81 ? -2.390 -1.910 -10.964 1.00 94.50 81 ASP A CA 1
ATOM 646 C C . ASP A 1 81 ? -3.265 -2.699 -9.975 1.00 94.50 81 ASP A C 1
ATOM 648 O O . ASP A 1 81 ? -4.492 -2.740 -10.104 1.00 94.50 81 ASP A O 1
ATOM 652 N N . TYR A 1 82 ? -2.641 -3.372 -8.998 1.00 94.75 82 TYR A N 1
ATOM 653 C CA . TYR A 1 82 ? -3.363 -4.145 -7.996 1.00 94.75 82 TYR A CA 1
ATOM 654 C C . TYR A 1 82 ? -4.254 -3.236 -7.147 1.00 94.75 82 TYR A C 1
ATOM 656 O O . TYR A 1 82 ? -3.801 -2.255 -6.555 1.00 94.75 82 TYR A O 1
ATOM 664 N N . LYS A 1 83 ? -5.535 -3.599 -7.065 1.00 95.88 83 LYS A N 1
ATOM 665 C CA . LYS A 1 83 ? -6.519 -2.943 -6.208 1.00 95.88 83 LYS A CA 1
ATOM 666 C C . LYS A 1 83 ? -6.809 -3.854 -5.028 1.00 95.88 83 LYS A C 1
ATOM 668 O O . LYS A 1 83 ? -7.107 -5.026 -5.230 1.00 95.88 83 LYS A O 1
ATOM 673 N N . ILE A 1 84 ? -6.736 -3.285 -3.830 1.00 96.44 84 ILE A N 1
ATOM 674 C CA . ILE A 1 84 ? -7.050 -3.976 -2.579 1.00 96.44 84 ILE A CA 1
ATOM 675 C C . ILE A 1 84 ? -8.474 -4.538 -2.654 1.00 96.44 84 ILE A C 1
ATOM 677 O O . ILE A 1 84 ? -9.402 -3.832 -3.058 1.00 96.44 84 ILE A O 1
ATOM 681 N N . ALA A 1 85 ? -8.629 -5.798 -2.257 1.00 97.75 85 ALA A N 1
ATOM 682 C CA . ALA A 1 85 ? -9.889 -6.521 -2.264 1.00 97.75 85 ALA A CA 1
ATOM 683 C C . ALA A 1 85 ? -10.266 -7.029 -0.865 1.00 97.75 85 ALA A C 1
ATOM 685 O O . ALA A 1 85 ? -9.457 -7.081 0.060 1.00 97.75 85 ALA A O 1
ATOM 686 N N . VAL A 1 86 ? -11.533 -7.414 -0.721 1.00 98.19 86 VAL A N 1
ATOM 687 C CA . VAL A 1 86 ? -12.063 -8.057 0.487 1.00 98.19 86 VAL A CA 1
ATOM 688 C C . VAL A 1 86 ? -11.259 -9.317 0.814 1.00 98.19 86 VAL A C 1
ATOM 690 O O . VAL A 1 86 ? -11.052 -10.163 -0.054 1.00 98.19 86 VAL A O 1
ATOM 693 N N . GLY A 1 87 ? -10.856 -9.463 2.078 1.00 97.75 87 GLY A N 1
ATOM 694 C CA . GLY A 1 87 ? -10.056 -10.592 2.558 1.00 97.75 87 GLY A CA 1
ATOM 695 C C . GLY A 1 87 ? -8.542 -10.419 2.413 1.00 97.75 87 GLY A C 1
ATOM 696 O O . GLY A 1 87 ? -7.798 -11.259 2.925 1.00 97.75 87 GLY A O 1
ATOM 697 N N . ASP A 1 88 ? -8.071 -9.339 1.784 1.00 98.12 88 ASP A N 1
ATOM 698 C CA . ASP A 1 88 ? -6.642 -9.040 1.715 1.00 98.12 88 ASP A CA 1
ATOM 699 C C . ASP A 1 88 ? -6.063 -8.747 3.103 1.00 98.12 88 ASP A C 1
ATOM 701 O O . ASP A 1 88 ? -6.727 -8.198 3.986 1.00 98.12 88 ASP A O 1
ATOM 705 N N . GLN A 1 89 ? -4.787 -9.093 3.275 1.00 98.00 89 GLN A N 1
ATOM 706 C CA . GLN A 1 89 ? -4.008 -8.795 4.472 1.00 98.00 89 GLN A CA 1
ATOM 707 C C . GLN A 1 89 ? -3.034 -7.651 4.200 1.00 98.00 89 GLN A C 1
ATOM 709 O O . GLN A 1 89 ? -2.226 -7.709 3.274 1.00 98.00 89 GLN A O 1
ATOM 714 N N . ILE A 1 90 ? -3.083 -6.625 5.044 1.00 96.88 90 ILE A N 1
ATOM 715 C CA . ILE A 1 90 ? -2.310 -5.393 4.912 1.00 96.88 90 ILE A CA 1
ATOM 716 C C . ILE A 1 90 ? -1.406 -5.256 6.129 1.00 96.88 90 ILE A C 1
ATOM 718 O O . ILE A 1 90 ? -1.881 -5.129 7.254 1.00 96.88 90 ILE A O 1
ATOM 722 N N . SER A 1 91 ? -0.093 -5.243 5.914 1.00 97.62 91 SER A N 1
ATOM 723 C CA . SER A 1 91 ? 0.873 -4.918 6.966 1.00 97.62 91 SER A CA 1
ATOM 724 C C . SER A 1 91 ? 0.924 -3.403 7.174 1.00 97.62 91 SER A C 1
ATOM 726 O O . SER A 1 91 ? 1.600 -2.701 6.421 1.00 97.62 91 SER A O 1
ATOM 728 N N . LEU A 1 92 ? 0.240 -2.896 8.199 1.00 96.06 92 LEU A N 1
ATOM 729 C CA . LEU A 1 92 ? 0.246 -1.483 8.564 1.00 96.06 92 LEU A CA 1
ATOM 730 C C . LEU A 1 92 ? 1.376 -1.182 9.551 1.00 96.06 92 LEU A C 1
ATOM 732 O O . LEU A 1 92 ? 1.507 -1.856 10.573 1.00 96.06 92 LEU A O 1
ATOM 736 N N . LYS A 1 93 ? 2.157 -0.141 9.253 1.00 97.12 93 LYS A N 1
ATOM 737 C CA . LYS A 1 93 ? 3.200 0.404 10.126 1.00 97.12 93 LYS A CA 1
ATOM 738 C C . LYS A 1 93 ? 3.018 1.916 10.251 1.00 97.12 93 LYS A C 1
ATOM 740 O O . LYS A 1 93 ? 2.907 2.601 9.237 1.00 97.12 93 LYS A O 1
ATOM 745 N N . ILE A 1 94 ? 2.959 2.418 11.479 1.00 96.19 94 ILE A N 1
ATOM 746 C CA . ILE A 1 94 ? 2.820 3.837 11.822 1.00 96.19 94 ILE A CA 1
ATOM 747 C C . ILE A 1 94 ? 3.994 4.206 12.725 1.00 96.19 94 ILE A C 1
ATOM 749 O O . ILE A 1 94 ? 4.301 3.479 13.668 1.00 96.19 94 ILE A O 1
ATOM 753 N N . TRP A 1 95 ? 4.616 5.350 12.449 1.00 97.50 95 TRP A N 1
ATOM 754 C CA . TRP A 1 95 ? 5.728 5.899 13.222 1.00 97.50 95 TRP A CA 1
ATOM 755 C C . TRP A 1 95 ? 5.458 7.374 13.542 1.00 97.50 95 TRP A C 1
ATOM 757 O O . TRP A 1 95 ? 4.737 8.048 12.804 1.00 97.50 95 TRP A O 1
ATOM 767 N N . GLY A 1 96 ? 6.053 7.898 14.616 1.00 96.12 96 GLY A N 1
ATOM 768 C CA . GLY A 1 96 ? 5.906 9.298 15.025 1.00 96.12 96 GLY A CA 1
ATOM 769 C C . GLY A 1 96 ? 5.664 9.423 16.525 1.00 96.12 96 GLY A C 1
ATOM 770 O O . GLY A 1 96 ? 6.467 8.945 17.318 1.00 96.12 96 GLY A O 1
ATOM 771 N N . ALA A 1 97 ? 4.558 10.064 16.919 1.00 94.00 97 ALA A N 1
ATOM 772 C CA . ALA A 1 97 ? 4.185 10.217 18.330 1.00 94.00 97 ALA A CA 1
ATOM 773 C C . ALA A 1 97 ? 3.877 8.875 19.023 1.00 94.00 97 ALA A C 1
ATOM 775 O O . ALA A 1 97 ? 4.045 8.754 20.234 1.00 94.00 97 ALA A O 1
ATOM 776 N N . VAL A 1 98 ? 3.433 7.880 18.251 1.00 93.88 98 VAL A N 1
ATOM 777 C CA . VAL A 1 98 ? 3.210 6.497 18.682 1.00 93.88 98 VAL A CA 1
ATOM 778 C C . VAL A 1 98 ? 3.677 5.575 17.559 1.00 93.88 98 VAL A C 1
ATOM 780 O O . VAL A 1 98 ? 3.526 5.903 16.380 1.00 93.88 98 VAL A O 1
ATOM 783 N N . GLU A 1 99 ? 4.242 4.432 17.933 1.00 95.75 99 GLU A N 1
ATOM 784 C CA . GLU A 1 99 ? 4.597 3.361 17.010 1.00 95.75 99 GLU A CA 1
ATOM 785 C C . GLU A 1 99 ? 3.520 2.271 17.034 1.00 95.75 99 GLU A C 1
ATOM 787 O O . GLU A 1 99 ? 3.078 1.836 18.100 1.00 95.75 99 GLU A O 1
ATOM 792 N N . PHE A 1 100 ? 3.075 1.845 15.854 1.00 95.62 100 PHE A N 1
ATOM 793 C CA . PHE A 1 100 ? 2.075 0.793 15.700 1.00 95.62 100 PHE A CA 1
ATOM 794 C C . PHE A 1 100 ? 2.427 -0.079 14.501 1.00 95.62 100 PHE A C 1
ATOM 796 O O . PHE A 1 100 ? 2.619 0.426 13.398 1.00 95.62 100 PHE A O 1
ATOM 803 N N . GLU A 1 101 ? 2.479 -1.391 14.704 1.00 97.06 101 GLU A N 1
ATOM 804 C CA . GLU A 1 101 ? 2.704 -2.369 13.642 1.00 97.06 101 GLU A CA 1
ATOM 805 C C . GLU A 1 101 ? 1.713 -3.523 13.795 1.00 97.06 101 GLU A C 1
ATOM 807 O O . GLU A 1 101 ? 1.667 -4.190 14.833 1.00 97.06 101 GLU A O 1
ATOM 812 N N . ARG A 1 102 ? 0.887 -3.750 12.768 1.00 97.38 102 ARG A N 1
ATOM 813 C CA . ARG A 1 102 ? -0.087 -4.845 12.751 1.00 97.38 102 ARG A CA 1
ATOM 814 C C . ARG A 1 102 ? -0.468 -5.239 11.329 1.00 97.38 102 ARG A C 1
ATOM 816 O O . ARG A 1 102 ? -0.570 -4.396 10.445 1.00 97.38 102 ARG A O 1
ATOM 823 N N . VAL A 1 103 ? -0.765 -6.522 11.139 1.00 97.81 103 VAL A N 1
ATOM 824 C CA . VAL A 1 103 ? -1.454 -7.012 9.941 1.00 97.81 103 VAL A CA 1
ATOM 825 C C . VAL A 1 103 ? -2.964 -6.862 10.131 1.00 97.81 103 VAL A C 1
ATOM 827 O O . VAL A 1 103 ? -3.539 -7.449 11.048 1.00 97.81 103 VAL A O 1
ATOM 830 N N . LEU A 1 104 ? -3.594 -6.053 9.286 1.00 97.75 104 LEU A N 1
ATOM 831 C CA . LEU A 1 104 ? -5.035 -5.816 9.254 1.00 97.75 104 LEU A CA 1
ATOM 832 C C . LEU A 1 104 ? -5.660 -6.568 8.079 1.00 97.75 104 LEU A C 1
ATOM 834 O O . LEU A 1 104 ? -5.004 -6.783 7.063 1.00 97.75 104 LEU A O 1
ATOM 838 N N . ILE A 1 105 ? -6.923 -6.960 8.217 1.00 97.88 105 ILE A N 1
ATOM 839 C CA . ILE A 1 105 ? -7.674 -7.660 7.171 1.00 97.88 105 ILE A CA 1
ATOM 840 C C . ILE A 1 105 ? -8.729 -6.707 6.619 1.00 97.88 105 ILE A C 1
ATOM 842 O O . ILE A 1 105 ? -9.368 -5.988 7.389 1.00 97.88 105 ILE A O 1
ATOM 846 N N . VAL A 1 106 ? -8.917 -6.722 5.303 1.00 98.38 106 VAL A N 1
ATOM 847 C CA . VAL A 1 106 ? -10.026 -6.024 4.649 1.00 98.38 106 VAL A CA 1
ATOM 848 C C . VAL A 1 106 ? -11.314 -6.794 4.916 1.00 98.38 106 VAL A C 1
ATOM 850 O O . VAL A 1 106 ? -11.432 -7.964 4.540 1.00 98.38 106 VAL A O 1
ATOM 853 N N . ASP A 1 107 ? -12.269 -6.155 5.586 1.00 98.00 107 ASP A N 1
ATOM 854 C CA . ASP A 1 107 ? -13.536 -6.791 5.940 1.00 98.00 107 ASP A CA 1
ATOM 855 C C . ASP A 1 107 ? -14.419 -7.080 4.707 1.00 98.00 107 ASP A C 1
ATOM 857 O O . ASP A 1 107 ? -14.093 -6.724 3.575 1.00 98.00 107 ASP A O 1
ATOM 861 N N . SER A 1 108 ? -15.572 -7.721 4.922 1.00 97.62 108 SER A N 1
ATOM 862 C CA . SER A 1 108 ? -16.517 -8.074 3.852 1.00 97.62 108 SER A CA 1
ATOM 863 C C . SER A 1 108 ? -17.148 -6.881 3.128 1.00 97.62 108 SER A C 1
ATOM 865 O O . SER A 1 108 ? -17.715 -7.058 2.051 1.00 97.62 108 SER A O 1
ATOM 867 N N . GLN A 1 109 ? -17.070 -5.686 3.708 1.00 98.00 109 GLN A N 1
ATOM 868 C CA . GLN A 1 109 ? -17.567 -4.436 3.140 1.00 98.00 109 GLN A CA 1
ATOM 869 C C . GLN A 1 109 ? -16.450 -3.611 2.482 1.00 98.00 109 GLN A C 1
ATOM 871 O O . GLN A 1 109 ? -16.744 -2.603 1.843 1.00 98.00 109 GLN A O 1
ATOM 876 N N . GLY A 1 110 ? -15.189 -4.037 2.594 1.00 97.31 110 GLY A N 1
ATOM 877 C CA . GLY A 1 110 ? -14.033 -3.316 2.072 1.00 97.31 110 GLY A CA 1
ATOM 878 C C . GLY A 1 110 ? -13.398 -2.331 3.060 1.00 97.31 110 GLY A C 1
ATOM 879 O O . GLY A 1 110 ? -12.554 -1.539 2.647 1.00 97.31 110 GLY A O 1
ATOM 880 N N . ASN A 1 111 ? -13.779 -2.349 4.341 1.00 97.88 111 ASN A N 1
ATOM 881 C CA . ASN A 1 111 ? -13.213 -1.453 5.348 1.00 97.88 111 ASN A CA 1
ATOM 882 C C . ASN A 1 111 ? -11.940 -2.026 5.980 1.00 97.88 111 ASN A C 1
ATOM 884 O O . ASN A 1 111 ? -11.727 -3.239 6.054 1.00 97.88 111 ASN A O 1
ATOM 888 N N . ILE A 1 112 ? -11.121 -1.112 6.503 1.00 97.38 112 ILE A N 1
ATOM 889 C CA . ILE A 1 112 ? -9.921 -1.39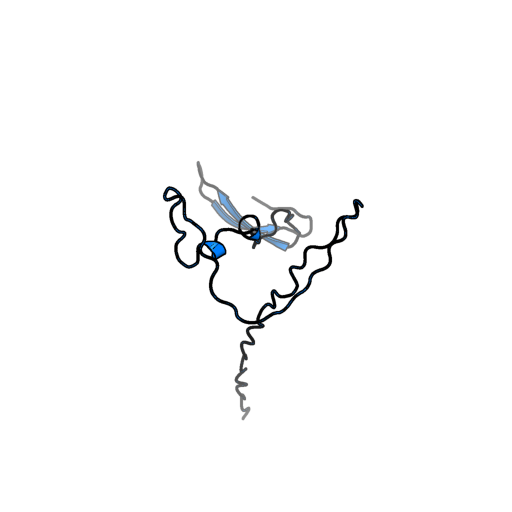0 7.292 1.00 97.38 112 ILE A CA 1
ATOM 890 C C . ILE A 1 112 ? -10.015 -0.532 8.557 1.00 97.38 112 ILE A C 1
ATOM 892 O O . ILE A 1 112 ? -10.275 0.668 8.467 1.00 97.38 112 ILE A O 1
ATOM 896 N N . PHE A 1 113 ? -9.804 -1.131 9.727 1.00 95.19 113 PHE A N 1
ATOM 897 C CA . PHE A 1 113 ? -9.910 -0.442 11.016 1.00 95.19 113 PHE A CA 1
ATOM 898 C C . PHE A 1 113 ? -8.516 -0.156 11.581 1.00 95.19 113 PHE A C 1
ATOM 900 O O . PHE A 1 113 ? -7.755 -1.096 11.825 1.00 95.19 113 PHE A O 1
ATOM 907 N N . ILE A 1 114 ? -8.198 1.132 11.758 1.00 91.75 114 ILE A N 1
ATOM 908 C CA . ILE A 1 114 ? -6.889 1.656 12.183 1.00 91.75 114 ILE A CA 1
ATOM 909 C C . ILE A 1 114 ? -7.035 2.396 13.509 1.00 91.75 114 ILE A C 1
ATOM 911 O O . ILE A 1 114 ? -7.984 3.205 13.614 1.00 91.75 114 ILE A O 1
#

Sequence (114 aa):
MKKIVLFLFSFVFAFGSVDVSQITAVENENANFISDKNISTSDSKFQQEKTVKTDDPIPVFGAHLFNGNFKNYTQRVYNPDYKIAVGDQISLKIWGAVEFERVLIVDSQGNIFI